Protein AF-A0A7V7FY21-F1 (afdb_monomer)

Organism: NCBI:txid2606936

Nearest PDB structures (foldseek):
  1esn-assembly1_B  TM=2.704E-01  e=7.725E+00  Escherichia coli

Solvent-accessible surface area (backbone atoms only — not comparable to full-atom values): 4880 Å² total; per-residue (Å²): 131,86,68,73,76,85,65,87,82,57,95,54,57,66,63,52,52,50,54,52,49,61,70,39,72,86,48,54,71,77,53,39,52,51,50,49,56,52,49,53,51,52,52,51,61,70,67,68,46,67,68,36,52,52,53,51,50,57,50,52,61,58,52,60,77,74,70,79,81,83,81,79,91,71,90,131

pLDDT: mean 75.51, std 15.1, range [44.16, 91.5]

Secondary structure (DSSP, 8-state):
------S---S-HHHHHHHHHHHHTT--HHHHHHHHHHHHHHHHHHH--HHHHHHHHHHHHHHTTT----------

Sequence (76 aa):
MPRLELTPNFTDPDAFYAALTEVHRERSEAESERINARLILLLANHIGDQQVLEEALAIAGQAAGAASPDKPTDNE

InterPro domains:
  IPR021233 Protein of unknown function DUF2783 [PF10932] (4-61)

Foldseek 3Di:
DDEQDPDPPDPDPPVVVVVLCVVPVPDDPVVNVVVVVVVLVVVCVVVVDPVNVVNVVVVVVVVVVPDDDDDPPDDD

Mean predicted aligned error: 10.4 Å

Structure (mmCIF, N/CA/C/O backbone):
data_AF-A0A7V7FY21-F1
#
_entry.id   AF-A0A7V7FY21-F1
#
loop_
_atom_site.group_PDB
_atom_site.id
_atom_site.type_symbol
_atom_site.label_atom_id
_atom_site.label_alt_id
_atom_site.label_comp_id
_atom_site.label_asym_id
_atom_site.label_entity_id
_atom_site.label_seq_id
_atom_site.pdbx_PDB_ins_code
_atom_site.Cartn_x
_atom_site.Cartn_y
_atom_site.Cartn_z
_atom_site.occupancy
_atom_site.B_iso_or_equiv
_atom_site.auth_seq_id
_atom_site.auth_comp_id
_atom_site.auth_asym_id
_atom_site.auth_atom_id
_atom_site.pdbx_PDB_model_num
ATOM 1 N N . MET A 1 1 ? -17.680 1.088 15.776 1.00 49.47 1 MET A N 1
ATOM 2 C CA . MET A 1 1 ? -16.388 1.783 15.636 1.00 49.47 1 MET A CA 1
ATOM 3 C C . MET A 1 1 ? -15.539 0.901 14.744 1.00 49.47 1 MET A C 1
ATOM 5 O O . MET A 1 1 ? -15.285 -0.226 15.160 1.00 49.47 1 MET A O 1
ATOM 9 N N . PRO A 1 2 ? -15.255 1.312 13.503 1.00 56.38 2 PRO A N 1
ATOM 10 C CA . PRO A 1 2 ? -14.377 0.551 12.629 1.00 56.38 2 PRO A CA 1
ATOM 11 C C . PRO A 1 2 ? -12.959 0.632 13.196 1.00 56.38 2 PRO A C 1
ATOM 13 O O . PRO A 1 2 ? -12.502 1.700 13.591 1.00 56.38 2 PRO A O 1
ATOM 16 N 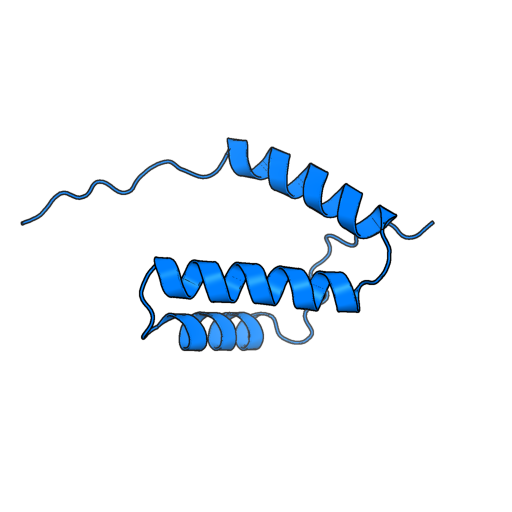N . ARG A 1 3 ? -12.323 -0.526 13.330 1.00 63.78 3 ARG A N 1
ATOM 17 C CA . ARG A 1 3 ? -10.953 -0.688 13.811 1.00 63.78 3 ARG A CA 1
ATOM 18 C C . ARG A 1 3 ? -10.125 -1.161 12.630 1.00 63.78 3 ARG A C 1
ATOM 20 O O . ARG A 1 3 ? -10.643 -1.933 11.821 1.00 63.78 3 ARG A O 1
ATOM 27 N N . LEU A 1 4 ? -8.881 -0.711 12.518 1.00 62.41 4 LEU A N 1
ATOM 28 C CA . LEU A 1 4 ? -7.993 -1.216 11.479 1.00 62.41 4 LEU A CA 1
ATOM 29 C C . LEU A 1 4 ? -7.810 -2.737 11.637 1.00 62.41 4 LEU A C 1
ATOM 31 O O . LEU A 1 4 ? -7.254 -3.215 12.627 1.00 62.41 4 LEU A O 1
ATOM 35 N N . GLU A 1 5 ? -8.285 -3.500 10.654 1.00 63.00 5 GLU A N 1
ATOM 36 C CA . GLU A 1 5 ? -8.077 -4.946 10.588 1.00 63.00 5 GLU A CA 1
ATOM 37 C C . GLU A 1 5 ? -6.651 -5.218 10.097 1.00 63.00 5 GLU A C 1
ATOM 39 O O . GLU A 1 5 ? -6.337 -5.076 8.917 1.00 63.00 5 GLU A O 1
ATOM 44 N N . LEU A 1 6 ? -5.773 -5.592 11.029 1.00 63.62 6 LEU A N 1
ATOM 45 C CA . LEU A 1 6 ? -4.384 -5.989 10.753 1.00 63.62 6 LEU A CA 1
ATOM 46 C C . LEU A 1 6 ? -4.270 -7.459 10.321 1.00 63.62 6 LEU A C 1
ATOM 48 O O . LEU A 1 6 ? -3.187 -7.943 9.993 1.00 63.62 6 LEU A O 1
ATOM 52 N N . THR A 1 7 ? -5.386 -8.183 10.350 1.00 54.78 7 THR A N 1
ATOM 53 C CA . THR A 1 7 ? -5.488 -9.566 9.905 1.00 54.78 7 THR A CA 1
ATOM 54 C C . THR A 1 7 ? -5.395 -9.597 8.377 1.00 54.78 7 THR A C 1
ATOM 56 O O . THR A 1 7 ? -6.145 -8.869 7.724 1.00 54.78 7 THR A O 1
ATOM 59 N N . PRO A 1 8 ? -4.504 -10.405 7.768 1.00 56.75 8 PRO A N 1
ATOM 60 C CA . PRO A 1 8 ? -4.393 -10.481 6.316 1.00 56.75 8 PRO A CA 1
ATOM 61 C C . PRO A 1 8 ? -5.709 -10.993 5.721 1.00 56.75 8 PRO A C 1
ATOM 63 O O . PRO A 1 8 ? -5.986 -12.188 5.728 1.00 56.75 8 PRO A O 1
ATOM 66 N N . ASN A 1 9 ? -6.521 -10.075 5.197 1.00 61.25 9 ASN A N 1
ATOM 67 C CA . ASN A 1 9 ? -7.774 -10.374 4.500 1.00 61.25 9 ASN A CA 1
ATOM 68 C C . ASN A 1 9 ? -7.549 -10.535 2.985 1.00 61.25 9 ASN A C 1
ATOM 70 O O . ASN A 1 9 ? -8.409 -10.212 2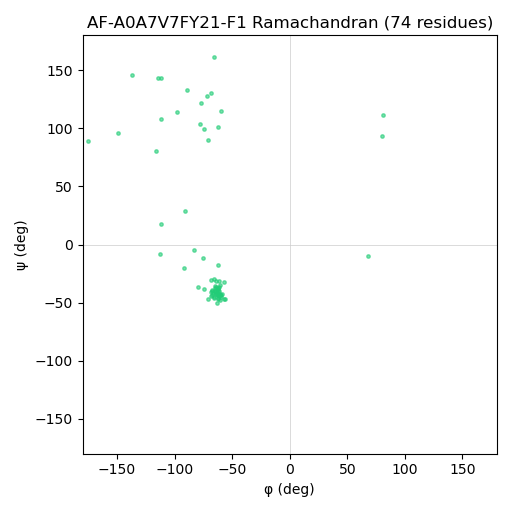.166 1.00 61.25 9 ASN A O 1
ATOM 74 N N . PHE A 1 10 ? -6.351 -10.969 2.594 1.00 63.66 10 PHE A N 1
ATOM 75 C CA . PHE A 1 10 ? -6.042 -11.241 1.199 1.00 63.66 10 PHE A CA 1
ATOM 76 C C . PHE A 1 10 ? -6.675 -12.575 0.814 1.00 63.66 10 PHE A C 1
ATOM 78 O O . PHE A 1 10 ? -6.378 -13.604 1.414 1.00 63.66 10 PHE A O 1
ATOM 85 N N . THR A 1 11 ? -7.536 -12.560 -0.204 1.00 70.44 11 THR A N 1
ATOM 86 C CA . THR A 1 11 ? -8.069 -13.791 -0.808 1.00 70.44 11 THR A CA 1
ATOM 87 C C . THR A 1 11 ? -6.945 -14.649 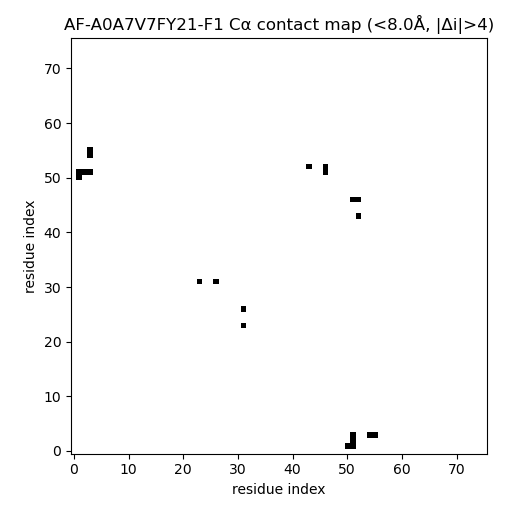-1.393 1.00 70.44 11 THR A C 1
ATOM 89 O O . THR A 1 11 ? -7.016 -15.871 -1.328 1.00 70.44 11 THR A O 1
ATOM 92 N N . ASP A 1 12 ? -5.907 -14.001 -1.926 1.00 78.81 12 ASP A N 1
ATOM 93 C CA . ASP A 1 12 ? -4.685 -14.632 -2.418 1.00 78.81 12 ASP A CA 1
ATOM 94 C C . ASP A 1 12 ? -3.500 -13.659 -2.224 1.00 78.81 12 ASP A C 1
ATOM 96 O O . ASP A 1 12 ? -3.328 -12.724 -3.016 1.00 78.81 12 ASP A O 1
ATOM 100 N N . PRO A 1 13 ? -2.731 -13.792 -1.128 1.00 73.69 13 PRO A N 1
ATOM 101 C CA . PRO A 1 13 ? -1.592 -12.917 -0.865 1.00 73.69 13 PRO A CA 1
ATOM 102 C C . PRO A 1 13 ? -0.483 -13.096 -1.909 1.00 73.69 13 PRO A C 1
ATOM 104 O O . PRO A 1 13 ? 0.127 -12.107 -2.314 1.00 73.69 13 PRO A O 1
ATOM 107 N N . ASP A 1 14 ? -0.260 -14.318 -2.396 1.00 78.88 14 ASP A N 1
ATOM 108 C CA . ASP A 1 14 ? 0.817 -14.633 -3.338 1.00 78.88 14 ASP A CA 1
ATOM 109 C C . ASP A 1 14 ? 0.569 -13.967 -4.693 1.00 78.88 14 ASP A C 1
ATOM 111 O O . ASP A 1 14 ? 1.473 -13.346 -5.260 1.00 78.88 14 ASP A O 1
ATOM 115 N N . ALA A 1 15 ? -0.674 -14.011 -5.185 1.00 84.25 15 ALA A N 1
ATOM 116 C CA . ALA A 1 15 ? -1.054 -13.324 -6.416 1.00 84.25 15 ALA A CA 1
ATOM 117 C C . ALA A 1 15 ? -0.887 -11.798 -6.311 1.00 84.25 15 ALA A C 1
ATOM 119 O O . ALA A 1 15 ? -0.441 -11.156 -7.266 1.00 84.25 15 ALA A O 1
ATOM 120 N N . PHE A 1 16 ? -1.210 -11.207 -5.154 1.00 81.75 16 PHE A N 1
ATOM 121 C CA . PHE A 1 16 ? -1.033 -9.771 -4.936 1.00 81.75 16 PHE A CA 1
ATOM 122 C C . PHE A 1 16 ? 0.449 -9.379 -4.880 1.00 81.75 16 PHE A C 1
ATOM 124 O O . PHE A 1 16 ? 0.846 -8.412 -5.533 1.00 81.75 16 PHE A O 1
ATOM 131 N N . TYR A 1 17 ? 1.281 -10.143 -4.164 1.00 81.00 17 TYR A N 1
ATOM 132 C CA . TYR A 1 17 ? 2.725 -9.904 -4.126 1.00 81.00 17 TYR A CA 1
ATOM 133 C C . TYR A 1 17 ? 3.363 -10.062 -5.506 1.00 81.00 17 TYR A C 1
ATOM 135 O O . TYR A 1 17 ? 4.136 -9.196 -5.908 1.00 81.00 17 TYR A O 1
ATOM 143 N N . ALA A 1 18 ? 2.991 -11.094 -6.268 1.00 86.56 18 ALA A N 1
ATOM 144 C CA . ALA A 1 18 ? 3.469 -11.275 -7.637 1.00 86.56 18 ALA A CA 1
ATOM 145 C C . ALA A 1 18 ? 3.092 -10.084 -8.535 1.00 86.56 18 ALA A C 1
ATOM 147 O O . ALA A 1 18 ? 3.944 -9.559 -9.252 1.00 86.56 18 ALA A O 1
ATOM 148 N N . ALA A 1 19 ? 1.845 -9.605 -8.455 1.00 85.88 19 ALA A N 1
ATOM 149 C CA . ALA A 1 19 ? 1.395 -8.436 -9.207 1.00 85.88 19 ALA A CA 1
ATOM 150 C C . ALA A 1 19 ? 2.155 -7.158 -8.812 1.00 85.88 19 ALA A C 1
ATOM 152 O O . ALA A 1 19 ? 2.529 -6.373 -9.684 1.00 85.88 19 ALA A O 1
ATOM 153 N N . LEU A 1 20 ? 2.420 -6.960 -7.516 1.00 85.69 20 LEU A N 1
ATOM 154 C CA . LEU A 1 20 ? 3.205 -5.830 -7.027 1.00 85.69 20 LEU A CA 1
ATOM 155 C C . LEU A 1 20 ? 4.643 -5.900 -7.560 1.00 85.69 20 LEU A C 1
ATOM 157 O O . LEU A 1 20 ? 5.128 -4.941 -8.156 1.00 85.69 20 LEU A O 1
ATOM 161 N N . THR A 1 21 ? 5.311 -7.046 -7.422 1.00 84.81 21 THR A N 1
ATOM 162 C CA . THR A 1 21 ? 6.683 -7.240 -7.909 1.00 84.81 21 THR A CA 1
ATOM 163 C C . THR A 1 21 ? 6.796 -7.026 -9.416 1.00 84.81 21 THR A C 1
ATOM 165 O O . THR A 1 21 ? 7.710 -6.330 -9.851 1.00 84.81 21 THR A O 1
ATOM 168 N N . GLU A 1 22 ? 5.861 -7.544 -10.215 1.00 87.88 22 GLU A N 1
ATOM 169 C CA . GLU A 1 22 ? 5.867 -7.343 -11.671 1.00 87.88 22 GLU A CA 1
ATOM 170 C C . GLU A 1 22 ? 5.729 -5.862 -12.053 1.00 87.88 22 GLU A C 1
ATOM 172 O O . GLU A 1 22 ? 6.414 -5.395 -12.962 1.00 87.88 22 GLU A O 1
ATOM 177 N N . VAL A 1 23 ? 4.915 -5.091 -11.322 1.00 84.88 23 VAL A N 1
ATOM 178 C CA . VAL A 1 23 ? 4.777 -3.640 -11.541 1.00 84.88 23 VAL A CA 1
ATOM 179 C C . VAL A 1 23 ? 6.087 -2.893 -11.259 1.00 84.88 23 VAL A C 1
ATOM 181 O O . VAL A 1 23 ? 6.369 -1.893 -11.924 1.00 84.88 23 VAL A O 1
ATOM 184 N N . HIS A 1 24 ? 6.902 -3.381 -10.322 1.00 83.94 24 HIS A N 1
ATOM 185 C CA . HIS A 1 24 ? 8.174 -2.763 -9.937 1.00 83.94 24 HIS A CA 1
ATOM 186 C C . HIS A 1 24 ? 9.397 -3.285 -10.707 1.00 83.94 24 HIS A C 1
ATOM 188 O O . HIS A 1 24 ? 10.404 -2.583 -10.771 1.00 83.94 24 HIS A O 1
ATOM 194 N N . ARG A 1 25 ? 9.331 -4.475 -11.321 1.00 80.00 25 ARG A N 1
ATOM 195 C CA . ARG A 1 25 ? 10.487 -5.184 -11.907 1.00 80.00 25 ARG A CA 1
ATOM 196 C C . ARG A 1 25 ? 11.258 -4.383 -12.961 1.00 80.00 25 ARG A C 1
ATOM 198 O O . ARG A 1 25 ? 12.465 -4.541 -13.093 1.00 80.00 25 ARG A O 1
ATOM 205 N N . GLU A 1 26 ? 10.570 -3.528 -13.707 1.00 78.81 26 GLU A N 1
ATOM 206 C CA . GLU A 1 26 ? 11.150 -2.737 -14.804 1.00 78.81 26 GLU A CA 1
ATOM 207 C C . GLU A 1 26 ? 11.191 -1.234 -14.484 1.00 78.81 26 GLU A C 1
ATOM 209 O O . GLU A 1 26 ? 11.307 -0.399 -15.382 1.00 78.81 26 GLU A O 1
ATOM 214 N N . ARG A 1 27 ? 11.058 -0.865 -13.202 1.00 82.25 27 ARG A N 1
ATOM 215 C CA . ARG A 1 27 ? 10.913 0.527 -12.760 1.00 82.25 27 ARG A CA 1
ATOM 216 C C . ARG A 1 27 ? 12.103 0.971 -11.927 1.00 82.25 27 ARG A C 1
ATOM 218 O O . ARG A 1 27 ? 12.644 0.228 -11.115 1.00 82.25 27 ARG A O 1
ATOM 225 N N . SER A 1 28 ? 12.478 2.233 -12.102 1.00 85.94 28 SER A N 1
ATOM 226 C CA . SER A 1 28 ? 13.439 2.884 -11.211 1.00 85.94 28 SER A CA 1
ATOM 227 C C . SER A 1 28 ? 12.864 3.032 -9.797 1.00 85.94 28 SER A C 1
ATOM 229 O O . SER A 1 28 ? 11.648 2.995 -9.598 1.00 85.94 28 SER A O 1
ATOM 231 N N . GLU A 1 29 ? 13.731 3.245 -8.810 1.00 80.25 29 GLU A N 1
ATOM 232 C CA . GLU A 1 29 ? 13.334 3.467 -7.413 1.00 80.25 29 GLU A CA 1
ATOM 233 C C . GLU A 1 29 ? 12.360 4.649 -7.280 1.00 80.25 29 GLU A C 1
ATOM 235 O O . GLU A 1 29 ? 11.270 4.498 -6.735 1.00 80.25 29 GLU A O 1
ATOM 240 N N . ALA A 1 30 ? 12.667 5.778 -7.927 1.00 86.88 30 ALA A N 1
ATOM 241 C CA . ALA A 1 30 ? 11.799 6.958 -7.949 1.00 86.88 30 ALA A CA 1
ATOM 242 C C . ALA A 1 30 ? 10.426 6.698 -8.598 1.00 86.88 30 ALA A C 1
ATOM 244 O O . ALA A 1 30 ? 9.422 7.326 -8.257 1.00 86.88 30 ALA A O 1
ATOM 245 N N . GLU A 1 31 ? 10.359 5.793 -9.571 1.00 85.56 31 GLU A N 1
ATOM 246 C CA . GLU A 1 31 ? 9.100 5.428 -10.214 1.00 85.56 31 GLU A CA 1
ATOM 247 C C . GLU A 1 31 ? 8.297 4.440 -9.365 1.00 85.56 31 GLU A C 1
ATOM 249 O O . GLU A 1 31 ? 7.079 4.576 -9.244 1.00 85.56 31 GLU A O 1
ATOM 254 N N . SER A 1 32 ? 8.990 3.524 -8.691 1.00 84.56 32 SER A N 1
ATOM 255 C CA . SER A 1 32 ? 8.418 2.631 -7.687 1.00 84.56 32 SER A CA 1
ATOM 256 C C . SER A 1 32 ? 7.809 3.406 -6.518 1.00 84.56 32 SER A C 1
ATOM 258 O O . SER A 1 32 ? 6.679 3.126 -6.126 1.00 84.56 32 SER A O 1
ATOM 260 N N . GLU A 1 33 ? 8.481 4.446 -6.023 1.00 87.12 33 GLU A N 1
ATOM 261 C CA . GLU A 1 33 ? 7.939 5.339 -4.992 1.00 87.12 33 GLU A CA 1
ATOM 262 C C . GLU A 1 33 ? 6.654 6.042 -5.442 1.00 87.12 33 GLU A C 1
ATOM 264 O O . GLU A 1 33 ? 5.679 6.102 -4.691 1.00 87.12 33 GLU A O 1
ATOM 269 N N . ARG A 1 34 ? 6.604 6.538 -6.687 1.00 89.25 34 ARG A N 1
ATOM 270 C CA . ARG A 1 34 ? 5.391 7.171 -7.236 1.00 89.25 34 ARG A CA 1
ATOM 271 C C . ARG A 1 34 ? 4.233 6.188 -7.352 1.00 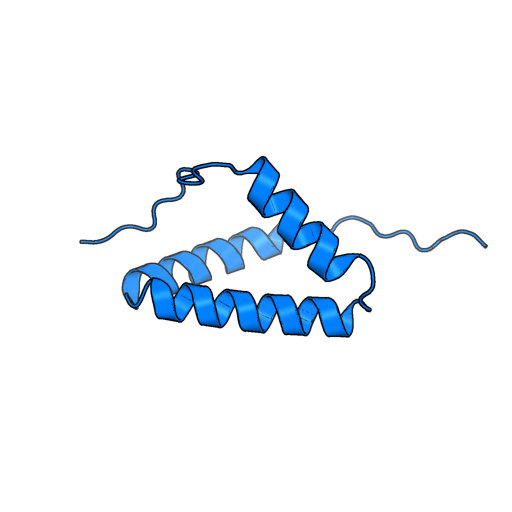89.25 34 ARG A C 1
ATOM 273 O O . ARG A 1 34 ? 3.093 6.559 -7.066 1.00 89.25 34 ARG A O 1
ATOM 280 N N . ILE A 1 35 ? 4.512 4.958 -7.779 1.00 88.56 35 ILE A N 1
ATOM 281 C CA . ILE A 1 35 ? 3.515 3.885 -7.847 1.00 88.56 35 ILE A CA 1
ATOM 282 C C . ILE A 1 35 ? 2.994 3.578 -6.443 1.00 88.56 35 ILE A C 1
ATOM 284 O O . ILE A 1 35 ? 1.781 3.561 -6.251 1.00 88.56 35 ILE A O 1
ATOM 288 N N . ASN A 1 36 ? 3.886 3.441 -5.461 1.00 86.50 36 ASN A N 1
ATOM 289 C CA . ASN A 1 36 ? 3.524 3.184 -4.069 1.00 86.50 36 ASN A CA 1
ATOM 290 C C . ASN A 1 36 ? 2.668 4.311 -3.486 1.00 86.50 36 ASN A C 1
ATOM 292 O O . ASN A 1 36 ? 1.602 4.047 -2.936 1.00 86.50 36 ASN A O 1
ATOM 296 N N . ALA A 1 37 ? 3.064 5.573 -3.674 1.00 89.75 37 ALA A N 1
ATOM 297 C CA . ALA A 1 37 ? 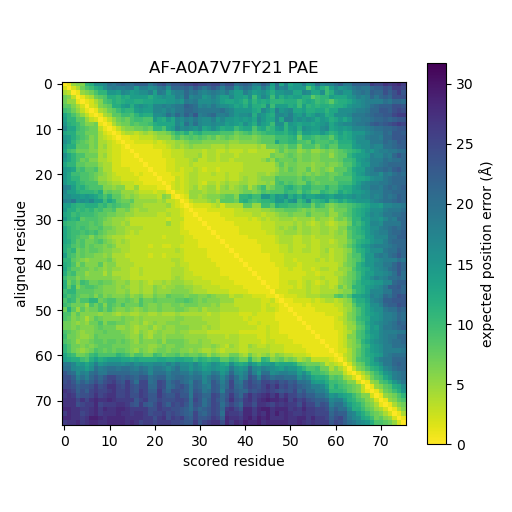2.286 6.723 -3.218 1.00 89.75 37 ALA A CA 1
ATOM 298 C C . ALA A 1 37 ? 0.883 6.744 -3.845 1.00 89.75 37 ALA A C 1
ATOM 300 O O . ALA A 1 37 ? -0.117 6.971 -3.160 1.00 89.75 37 ALA A O 1
ATOM 301 N N . ARG A 1 38 ? 0.786 6.453 -5.147 1.00 91.50 38 ARG A N 1
ATOM 302 C CA . ARG A 1 38 ? -0.500 6.380 -5.846 1.00 91.50 38 ARG A CA 1
ATOM 303 C C . ARG A 1 38 ? -1.351 5.208 -5.358 1.00 91.50 38 ARG A C 1
ATOM 305 O O . ARG A 1 38 ? -2.553 5.384 -5.180 1.00 91.50 38 ARG A O 1
ATOM 312 N N . LEU A 1 39 ? -0.747 4.044 -5.134 1.00 90.19 39 LEU A N 1
ATOM 313 C CA . LEU A 1 39 ? -1.423 2.861 -4.609 1.00 90.19 39 LEU A CA 1
ATOM 314 C C . LEU A 1 39 ? -1.980 3.129 -3.207 1.00 90.19 39 LEU A C 1
ATOM 316 O O . LEU A 1 39 ? -3.155 2.866 -2.970 1.00 90.19 39 LEU A O 1
ATOM 320 N N . ILE A 1 40 ? -1.187 3.738 -2.320 1.00 88.25 40 ILE A N 1
ATOM 321 C CA . ILE A 1 40 ? -1.619 4.135 -0.971 1.00 88.25 40 ILE A CA 1
ATOM 322 C C . ILE A 1 40 ? -2.835 5.062 -1.046 1.00 88.25 40 ILE A C 1
ATOM 324 O O . ILE A 1 40 ? -3.821 4.822 -0.358 1.00 88.25 40 ILE A O 1
ATOM 328 N N . LEU A 1 41 ? -2.813 6.083 -1.910 1.00 90.25 41 LEU A N 1
ATOM 329 C CA . LEU A 1 41 ? -3.950 6.997 -2.074 1.00 90.25 41 LEU A CA 1
ATOM 330 C C . LEU A 1 41 ? -5.201 6.300 -2.630 1.00 90.25 41 LEU A C 1
ATOM 332 O O . LEU A 1 41 ? -6.316 6.620 -2.222 1.00 90.25 41 LEU A O 1
ATOM 336 N N . LEU A 1 42 ? -5.044 5.354 -3.559 1.00 90.44 42 LEU A N 1
ATOM 337 C CA . LEU A 1 42 ? -6.164 4.570 -4.087 1.00 90.44 42 LEU A CA 1
ATOM 338 C C . LEU A 1 42 ? -6.785 3.680 -3.005 1.00 90.44 42 LEU A C 1
ATOM 340 O O . LEU A 1 42 ? -8.006 3.661 -2.866 1.00 90.44 42 LEU A O 1
ATOM 344 N N . LEU A 1 43 ? -5.955 2.995 -2.215 1.00 87.81 43 LEU A N 1
ATOM 345 C CA . LEU A 1 43 ? -6.409 2.178 -1.090 1.00 87.81 43 LEU A CA 1
ATOM 346 C C . LEU A 1 43 ? -7.057 3.042 -0.005 1.00 87.81 43 LEU A C 1
ATOM 348 O O . LEU A 1 43 ? -8.109 2.681 0.511 1.00 87.81 43 LEU A O 1
ATOM 352 N N . ALA A 1 44 ? -6.494 4.218 0.278 1.00 87.88 44 ALA A N 1
ATOM 353 C CA . ALA A 1 44 ? -7.066 5.156 1.233 1.00 87.88 44 ALA A CA 1
ATOM 354 C C . ALA A 1 44 ? -8.460 5.636 0.804 1.00 87.88 44 ALA A C 1
ATOM 356 O O . ALA A 1 44 ? -9.393 5.640 1.606 1.00 87.88 44 ALA A O 1
ATOM 357 N N . ASN A 1 45 ? -8.624 5.961 -0.482 1.00 86.12 45 ASN A N 1
ATOM 358 C CA . ASN A 1 45 ? -9.925 6.299 -1.057 1.00 86.12 45 ASN A CA 1
ATOM 359 C C . ASN A 1 45 ? -10.911 5.122 -1.021 1.00 86.12 45 ASN A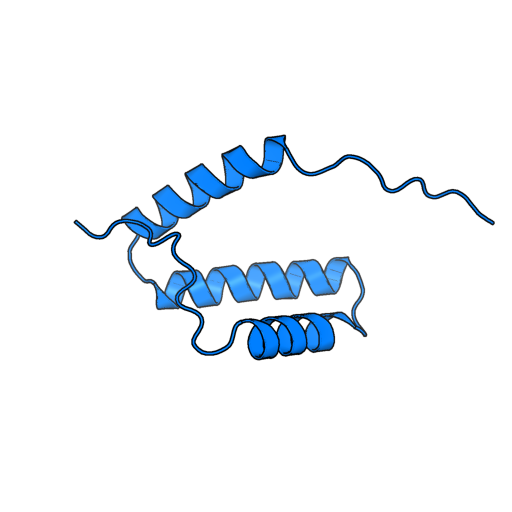 C 1
ATOM 361 O O . ASN A 1 45 ? -12.101 5.342 -0.821 1.00 86.12 45 ASN A O 1
ATOM 365 N N . HIS A 1 46 ? -10.440 3.886 -1.219 1.00 87.06 46 HIS A N 1
ATOM 366 C CA . HIS A 1 46 ? -11.288 2.695 -1.137 1.00 87.06 46 HIS A CA 1
ATOM 367 C C . HIS A 1 46 ? -11.777 2.425 0.294 1.00 87.06 46 HIS A C 1
ATOM 369 O O . HIS A 1 46 ? -12.933 2.054 0.476 1.00 87.06 46 HIS A O 1
ATOM 375 N N . ILE A 1 47 ? -10.915 2.641 1.295 1.00 88.25 47 ILE A N 1
ATOM 376 C CA . ILE A 1 47 ? -11.265 2.526 2.718 1.00 88.25 47 ILE A CA 1
ATOM 377 C C . ILE A 1 47 ? -12.276 3.613 3.105 1.00 88.25 47 ILE A C 1
ATOM 379 O O . ILE A 1 47 ? -13.261 3.316 3.774 1.00 88.25 47 ILE A O 1
ATOM 383 N N . GLY A 1 48 ? -12.045 4.867 2.697 1.00 84.88 48 GLY A N 1
ATOM 384 C CA . GLY A 1 48 ? -12.978 5.990 2.871 1.00 84.88 48 GLY A CA 1
ATOM 385 C C . GLY A 1 48 ? -13.215 6.459 4.316 1.00 84.88 48 GLY A C 1
ATOM 386 O O . GLY A 1 48 ? -13.816 7.512 4.521 1.00 84.88 48 GLY A O 1
ATOM 387 N N . ASP A 1 49 ? -12.734 5.715 5.313 1.00 89.06 49 ASP A N 1
ATOM 388 C CA . ASP A 1 49 ? -12.882 6.019 6.734 1.00 89.06 49 ASP A CA 1
ATOM 389 C C . ASP A 1 49 ? -11.639 6.719 7.297 1.00 89.06 49 ASP A C 1
ATOM 391 O O . ASP A 1 49 ? -10.562 6.131 7.405 1.00 89.06 49 ASP A O 1
ATOM 395 N N . GLN A 1 50 ? -11.799 7.981 7.698 1.00 86.19 50 GLN A N 1
ATOM 396 C CA . GLN A 1 50 ? -10.707 8.793 8.230 1.00 86.19 50 GLN A CA 1
ATOM 397 C C . GLN A 1 50 ? -10.091 8.213 9.514 1.00 86.19 50 GLN A C 1
ATOM 399 O O . GLN A 1 50 ? -8.874 8.290 9.667 1.00 86.19 50 GLN A O 1
ATOM 404 N N . GLN A 1 51 ? -10.876 7.604 10.412 1.00 86.81 51 GLN A N 1
ATOM 405 C CA . GLN A 1 51 ? -10.338 7.038 11.657 1.00 86.81 51 GLN A CA 1
ATOM 406 C C . GLN A 1 51 ? -9.442 5.830 11.372 1.00 86.81 51 GLN A C 1
ATOM 408 O O . GLN A 1 51 ? -8.374 5.699 11.968 1.00 86.81 51 GLN A O 1
ATOM 413 N N . VAL A 1 52 ? -9.842 4.986 10.417 1.00 86.94 52 VAL A N 1
ATOM 414 C CA . VAL A 1 52 ? -9.041 3.836 9.969 1.00 86.94 52 VAL A CA 1
ATOM 415 C C . VAL A 1 52 ? -7.738 4.299 9.312 1.00 86.94 52 VAL A C 1
ATOM 417 O O . VAL A 1 52 ? -6.684 3.710 9.549 1.00 86.94 52 VAL A O 1
ATOM 420 N N . LEU A 1 53 ? -7.782 5.373 8.516 1.00 86.62 53 LEU A N 1
ATOM 421 C CA . LEU A 1 53 ? -6.590 5.943 7.878 1.00 86.62 53 LEU A CA 1
ATOM 422 C C . LEU A 1 53 ? -5.629 6.580 8.888 1.00 86.62 53 LEU A C 1
ATOM 424 O O . LEU A 1 53 ? -4.419 6.393 8.774 1.00 86.62 53 LEU A O 1
ATOM 428 N N . GLU A 1 54 ? -6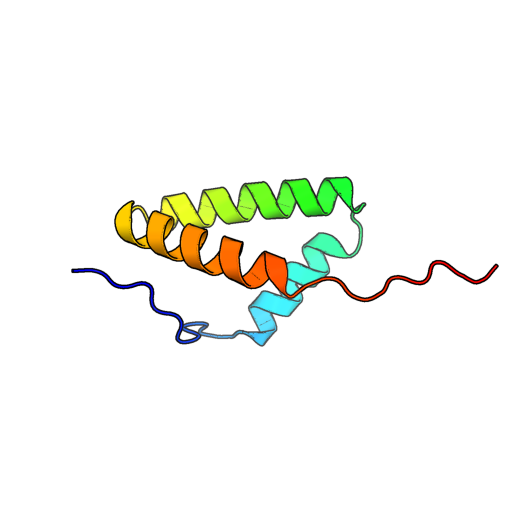.146 7.301 9.883 1.00 88.62 54 GLU A N 1
ATOM 429 C CA . GLU A 1 54 ? -5.336 7.883 10.959 1.00 88.62 54 GLU A CA 1
ATOM 430 C C . GLU A 1 54 ? -4.669 6.796 11.816 1.00 88.62 54 GLU A C 1
ATOM 432 O O . GLU A 1 54 ? -3.474 6.892 12.104 1.00 88.62 54 GLU A O 1
ATOM 437 N N . GLU A 1 55 ? -5.397 5.725 12.157 1.00 86.81 55 GLU A N 1
ATOM 438 C CA . GLU A 1 55 ? -4.845 4.561 12.865 1.00 86.81 55 GLU A CA 1
ATOM 439 C C . GLU A 1 55 ? -3.748 3.873 12.030 1.00 86.81 55 GLU A C 1
ATOM 441 O O . GLU A 1 55 ? -2.660 3.592 12.540 1.00 86.81 55 GLU A O 1
ATOM 446 N N . ALA A 1 56 ? -3.979 3.685 10.725 1.00 86.88 56 ALA A N 1
ATOM 447 C CA . ALA A 1 56 ? -2.994 3.110 9.809 1.00 86.88 56 ALA A CA 1
ATOM 448 C C . ALA A 1 56 ? -1.719 3.963 9.699 1.00 86.88 56 ALA A C 1
ATOM 450 O O . ALA A 1 56 ? -0.614 3.420 9.754 1.00 86.88 56 ALA A O 1
ATOM 451 N N . LEU A 1 57 ? -1.850 5.291 9.593 1.00 86.75 57 LEU A N 1
ATOM 452 C CA . LEU A 1 57 ? -0.710 6.214 9.555 1.00 86.75 57 LEU A CA 1
ATOM 453 C C . LEU A 1 57 ? 0.083 6.195 10.866 1.00 86.75 57 LEU A C 1
ATOM 455 O O . LEU A 1 57 ? 1.315 6.166 10.835 1.00 86.75 57 LEU A O 1
ATOM 459 N N . ALA A 1 58 ? -0.604 6.169 12.011 1.00 88.44 58 ALA A N 1
ATOM 460 C CA . ALA A 1 58 ? 0.041 6.091 13.317 1.00 88.44 58 ALA A CA 1
ATOM 461 C C . ALA A 1 58 ? 0.846 4.792 13.485 1.00 88.44 58 ALA A C 1
ATOM 463 O O . ALA A 1 58 ? 1.947 4.822 14.037 1.00 88.44 58 ALA A O 1
ATOM 464 N N . ILE A 1 59 ? 0.328 3.660 12.997 1.00 85.38 59 ILE A N 1
ATOM 465 C CA . ILE A 1 59 ? 1.018 2.361 13.034 1.00 85.38 59 ILE A CA 1
ATOM 466 C C . ILE A 1 59 ? 2.198 2.336 12.052 1.00 85.38 59 ILE A C 1
ATOM 468 O O . ILE A 1 59 ? 3.306 1.956 12.432 1.00 85.38 59 ILE A O 1
ATOM 472 N N . ALA A 1 60 ? 1.998 2.787 10.810 1.00 84.44 60 ALA A N 1
ATOM 473 C CA . ALA A 1 60 ? 3.054 2.828 9.797 1.00 84.44 60 ALA A CA 1
ATOM 474 C C . ALA A 1 60 ? 4.227 3.736 10.213 1.00 84.44 60 ALA A C 1
ATOM 476 O O . ALA A 1 60 ? 5.388 3.369 10.035 1.00 84.44 60 ALA A O 1
ATOM 477 N N . GLY A 1 61 ? 3.938 4.886 10.835 1.00 81.38 61 GLY A N 1
ATOM 478 C CA . GLY A 1 61 ? 4.954 5.801 11.362 1.00 81.38 61 GLY A CA 1
ATOM 479 C C . GLY A 1 61 ? 5.765 5.224 12.529 1.00 81.38 61 GLY A C 1
ATOM 480 O O . GLY A 1 61 ? 6.941 5.550 12.673 1.00 81.38 61 GLY A O 1
ATOM 481 N N . GLN A 1 62 ? 5.179 4.326 13.327 1.00 79.50 62 GLN A N 1
ATOM 482 C CA . GLN A 1 62 ? 5.901 3.594 14.376 1.00 79.50 62 GLN A CA 1
ATOM 483 C C . GLN A 1 62 ? 6.795 2.490 13.790 1.00 79.50 62 GLN A C 1
ATOM 485 O O . GLN A 1 62 ? 7.920 2.301 14.251 1.00 79.50 62 GLN A O 1
ATOM 490 N N . ALA A 1 63 ? 6.334 1.795 12.745 1.00 60.94 63 ALA A N 1
ATOM 491 C CA . ALA A 1 63 ? 7.105 0.753 12.063 1.00 60.94 63 ALA A CA 1
ATOM 492 C C . ALA A 1 63 ? 8.312 1.310 11.281 1.00 60.94 63 ALA A C 1
ATOM 494 O O . ALA A 1 63 ? 9.351 0.653 11.200 1.00 60.94 63 ALA A O 1
ATOM 495 N N . ALA A 1 64 ? 8.222 2.544 10.772 1.00 57.25 64 ALA A N 1
ATOM 496 C CA . ALA A 1 64 ? 9.325 3.226 10.088 1.00 57.25 64 ALA A CA 1
ATOM 497 C C . ALA A 1 64 ? 10.558 3.471 10.987 1.00 57.25 64 ALA A C 1
ATOM 499 O O . ALA A 1 64 ? 11.655 3.673 10.476 1.00 57.25 64 ALA A O 1
ATOM 500 N N . GLY A 1 65 ? 10.413 3.389 12.317 1.00 50.88 65 GLY A N 1
ATOM 501 C CA . GLY A 1 65 ? 11.540 3.413 13.256 1.00 50.88 65 GLY A CA 1
ATOM 502 C C . GLY A 1 65 ? 12.352 2.110 13.320 1.00 50.88 65 GLY A C 1
ATOM 503 O O . GLY A 1 65 ? 13.434 2.110 13.901 1.00 50.88 65 GLY A O 1
ATOM 504 N N . ALA A 1 66 ? 11.860 1.009 12.736 1.00 49.75 66 ALA A N 1
ATOM 505 C CA . ALA A 1 66 ? 12.488 -0.316 12.802 1.00 49.75 66 ALA A CA 1
ATOM 506 C C . ALA A 1 66 ? 13.041 -0.829 11.456 1.00 49.75 66 ALA A C 1
ATOM 508 O O . ALA A 1 66 ? 13.7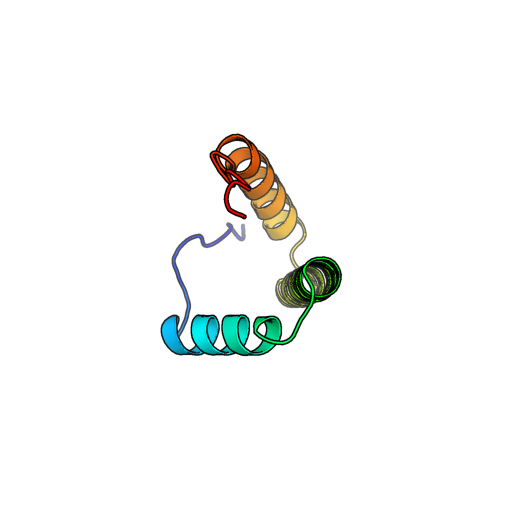33 -1.846 11.434 1.00 49.75 66 ALA A O 1
ATOM 509 N N . ALA A 1 67 ? 12.774 -0.144 10.338 1.00 48.06 67 ALA A N 1
ATOM 510 C CA . ALA A 1 67 ? 13.154 -0.601 9.0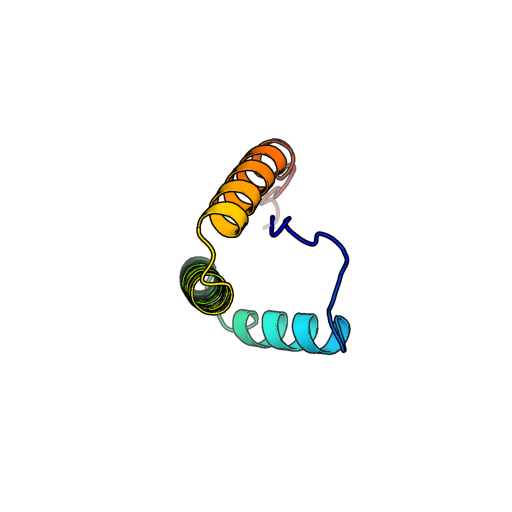02 1.00 48.06 67 ALA A CA 1
ATOM 511 C C . ALA A 1 67 ? 14.161 0.342 8.326 1.00 48.06 67 ALA A C 1
ATOM 513 O O . ALA A 1 67 ? 13.792 1.159 7.486 1.00 48.06 67 ALA A O 1
ATOM 514 N N . SER A 1 68 ? 15.439 0.197 8.691 1.00 44.38 68 SER A N 1
ATOM 515 C CA . SER A 1 68 ? 16.571 0.150 7.744 1.00 44.38 68 SER A CA 1
ATOM 516 C C . SER A 1 68 ? 17.889 -0.136 8.479 1.00 44.38 68 SER A C 1
ATOM 518 O O . SER A 1 68 ? 18.601 0.796 8.852 1.00 44.38 68 SER A O 1
ATOM 520 N N . PRO A 1 69 ? 18.281 -1.406 8.666 1.00 49.62 69 PRO A N 1
ATOM 521 C CA . PRO A 1 69 ? 19.666 -1.786 8.489 1.00 49.62 69 PRO A CA 1
ATOM 522 C C . PRO A 1 69 ? 19.875 -2.172 7.013 1.00 49.62 69 PRO A C 1
ATOM 524 O O . PRO A 1 69 ? 19.119 -2.963 6.461 1.00 49.62 69 PRO A O 1
ATOM 527 N N . ASP A 1 70 ? 20.946 -1.655 6.416 1.00 45.84 70 ASP A N 1
ATOM 528 C CA . ASP A 1 70 ? 21.677 -2.339 5.343 1.00 45.84 70 ASP A CA 1
ATOM 529 C C . ASP A 1 70 ? 21.111 -2.276 3.900 1.00 45.84 70 ASP A C 1
ATOM 531 O O . ASP A 1 70 ? 20.395 -3.146 3.411 1.00 45.84 70 ASP A O 1
ATOM 535 N N . LYS A 1 71 ? 21.590 -1.286 3.138 1.00 49.66 71 LYS A N 1
ATOM 536 C CA . LYS A 1 71 ? 22.289 -1.615 1.887 1.00 49.66 71 LYS A CA 1
ATOM 537 C C . LYS A 1 71 ? 23.760 -1.232 2.084 1.00 49.66 71 LYS A C 1
ATOM 539 O O . LYS A 1 71 ? 24.052 -0.034 2.084 1.00 49.66 71 LYS A O 1
ATOM 544 N N . PRO A 1 72 ? 24.694 -2.184 2.226 1.00 47.66 72 PRO A N 1
ATOM 545 C CA . PRO A 1 72 ? 26.080 -1.927 1.912 1.00 47.66 72 PRO A CA 1
ATOM 546 C C . PRO A 1 72 ? 26.138 -1.916 0.387 1.00 47.66 72 PRO A C 1
ATOM 548 O O . PRO A 1 72 ? 26.095 -2.954 -0.269 1.00 47.66 72 PRO A O 1
ATOM 551 N N . THR A 1 73 ? 26.146 -0.726 -0.204 1.00 58.41 73 THR A N 1
ATOM 552 C CA . THR A 1 73 ? 26.680 -0.583 -1.556 1.00 58.41 73 THR A CA 1
ATOM 553 C C . THR A 1 73 ? 28.187 -0.763 -1.448 1.00 58.41 73 THR A C 1
ATOM 555 O O . THR A 1 73 ? 28.904 0.201 -1.192 1.00 58.41 73 THR A O 1
ATOM 558 N N . ASP A 1 74 ? 28.633 -2.006 -1.582 1.00 54.50 74 ASP A N 1
ATOM 559 C CA . ASP A 1 74 ? 30.011 -2.352 -1.906 1.00 54.50 74 ASP A CA 1
ATOM 560 C C . ASP A 1 74 ? 30.003 -3.479 -2.954 1.00 54.50 74 ASP A C 1
ATOM 562 O O . ASP A 1 74 ? 29.111 -4.333 -2.934 1.00 54.50 74 ASP A O 1
ATOM 566 N N . ASN A 1 75 ? 31.003 -3.437 -3.840 1.00 52.38 75 ASN A N 1
ATOM 567 C CA . ASN A 1 75 ? 31.253 -4.197 -5.076 1.00 52.38 75 ASN A CA 1
ATOM 568 C C . ASN A 1 75 ? 30.502 -3.716 -6.340 1.00 52.38 75 ASN A C 1
ATOM 570 O O . ASN A 1 75 ? 29.290 -3.878 -6.448 1.00 52.38 75 ASN A O 1
ATOM 574 N N . GLU A 1 76 ? 31.148 -3.160 -7.374 1.00 44.16 76 GLU A N 1
ATOM 575 C CA . GLU A 1 76 ? 32.573 -3.096 -7.772 1.00 44.16 76 GLU A CA 1
ATOM 576 C C . GLU A 1 76 ? 32.825 -1.838 -8.631 1.00 44.16 76 GLU A C 1
ATOM 578 O O . GLU A 1 76 ? 31.887 -1.429 -9.359 1.00 44.16 76 GLU A O 1
#

Radius of gyration: 15.47 Å; Cα contacts (8 Å, |Δi|>4): 11; chains: 1; bounding box: 49×23×30 Å